Protein AF-A0A6V7IDZ6-F1 (afdb_monomer_lite)

pLDDT: mean 80.88, std 15.84, range [48.34, 97.31]

Foldseek 3Di:
DDDPDDDPVNVVVVVVVVVVVVVVVVVVPPDPPVVPPPDDDPPDQQLVDDPVVLVVVCVVVVPDDDPPDDSVSSSD

Structure (mmCIF, N/CA/C/O backbone):
data_AF-A0A6V7IDZ6-F1
#
_entry.id   AF-A0A6V7IDZ6-F1
#
loop_
_atom_site.group_PDB
_atom_site.id
_atom_site.type_symbol
_atom_site.label_atom_id
_atom_site.label_alt_id
_atom_site.label_comp_id
_atom_site.label_asym_id
_atom_site.label_entity_id
_atom_site.label_seq_id
_atom_site.pdbx_PDB_ins_code
_atom_site.Cartn_x
_atom_site.Cartn_y
_atom_site.Cartn_z
_atom_site.occupancy
_atom_site.B_iso_or_equiv
_atom_site.auth_seq_id
_atom_site.auth_comp_id
_atom_site.auth_asym_id
_atom_site.auth_atom_id
_atom_site.pdbx_PDB_model_num
ATOM 1 N N . VAL A 1 1 ? 1.328 -33.245 -39.001 1.00 53.69 1 VAL A N 1
ATOM 2 C CA . VAL A 1 1 ? 2.258 -33.763 -37.968 1.00 53.69 1 VAL A CA 1
ATOM 3 C C . VAL A 1 1 ? 3.080 -32.590 -37.448 1.00 53.69 1 VAL A C 1
ATOM 5 O O . VAL A 1 1 ? 3.698 -31.913 -38.259 1.00 53.69 1 VAL A O 1
ATOM 8 N N . ARG A 1 2 ? 3.005 -32.244 -36.153 1.00 58.53 2 ARG A N 1
ATOM 9 C CA . ARG A 1 2 ? 3.802 -31.137 -35.586 1.00 58.53 2 ARG A CA 1
ATOM 10 C C . ARG A 1 2 ? 5.179 -31.670 -35.201 1.00 58.53 2 ARG A C 1
ATOM 12 O O . ARG A 1 2 ? 5.302 -32.402 -34.228 1.00 58.53 2 ARG A O 1
ATOM 19 N N . HIS A 1 3 ? 6.194 -31.296 -35.967 1.00 63.62 3 HIS A N 1
ATOM 20 C CA . HIS A 1 3 ? 7.586 -31.613 -35.670 1.00 63.62 3 HIS A CA 1
ATOM 21 C C . HIS A 1 3 ? 8.227 -30.431 -34.941 1.00 63.62 3 HIS A C 1
ATOM 23 O O . HIS A 1 3 ? 8.747 -29.512 -35.564 1.00 63.62 3 HIS A O 1
ATOM 29 N N . SER A 1 4 ? 8.174 -30.435 -33.610 1.00 70.94 4 SER A N 1
ATOM 30 C CA . SER A 1 4 ? 8.953 -29.507 -32.785 1.00 70.94 4 SER A CA 1
ATOM 31 C C . SER A 1 4 ? 10.338 -30.103 -32.531 1.00 70.94 4 SER A C 1
ATOM 33 O O . SER A 1 4 ? 10.622 -30.577 -31.431 1.00 70.94 4 SER A O 1
ATOM 35 N N . TYR A 1 5 ? 11.180 -30.161 -33.565 1.00 84.25 5 TYR A N 1
ATOM 36 C CA . TYR A 1 5 ? 12.557 -30.620 -33.394 1.00 84.25 5 TYR A CA 1
ATOM 37 C C . TYR A 1 5 ? 13.383 -29.523 -32.723 1.00 84.25 5 TYR A C 1
ATOM 39 O O . TYR A 1 5 ? 13.580 -28.442 -33.271 1.00 84.25 5 TYR A O 1
ATOM 47 N N . ILE A 1 6 ? 13.858 -29.817 -31.516 1.00 85.31 6 ILE A N 1
ATOM 48 C CA . ILE A 1 6 ? 14.822 -29.005 -30.777 1.00 85.31 6 ILE A CA 1
ATOM 49 C C . ILE A 1 6 ? 16.134 -29.779 -30.829 1.00 85.31 6 ILE A C 1
ATOM 51 O O . ILE A 1 6 ? 16.155 -30.950 -30.455 1.00 85.31 6 ILE A O 1
ATOM 55 N N . CYS A 1 7 ? 17.212 -29.157 -31.306 1.00 92.25 7 CYS A N 1
ATOM 56 C CA . CYS A 1 7 ? 18.516 -29.815 -31.307 1.00 92.25 7 CYS A CA 1
ATOM 57 C C . CYS A 1 7 ? 19.024 -30.037 -29.873 1.00 92.25 7 CYS A C 1
ATOM 59 O O . CYS A 1 7 ? 18.627 -29.331 -28.939 1.00 92.25 7 CYS A O 1
ATOM 61 N N . ASP A 1 8 ? 19.934 -30.993 -29.699 1.00 90.38 8 ASP A N 1
ATOM 62 C CA . ASP A 1 8 ? 20.420 -31.391 -28.373 1.00 90.38 8 ASP A CA 1
ATOM 63 C C . ASP A 1 8 ? 21.057 -30.235 -27.596 1.00 90.38 8 ASP A C 1
ATOM 65 O O . ASP A 1 8 ? 20.840 -30.100 -26.391 1.00 90.38 8 ASP A O 1
ATOM 69 N N . TYR A 1 9 ? 21.746 -29.329 -28.294 1.00 92.50 9 TYR A N 1
ATOM 70 C CA . TYR A 1 9 ? 22.311 -28.121 -27.697 1.00 92.50 9 TYR A CA 1
ATOM 71 C C . TYR A 1 9 ? 21.233 -27.230 -27.058 1.00 92.50 9 TYR A C 1
ATOM 73 O O . TYR A 1 9 ? 21.310 -26.880 -25.878 1.00 92.50 9 TYR A O 1
ATOM 81 N N . HIS A 1 10 ? 20.169 -26.916 -27.803 1.00 93.31 10 HIS A N 1
ATOM 82 C CA . HIS A 1 10 ? 19.051 -26.134 -27.276 1.00 93.31 10 HIS A CA 1
ATOM 83 C C . HIS A 1 10 ? 18.309 -26.884 -26.164 1.00 93.31 10 HIS A C 1
ATOM 85 O O . HIS A 1 10 ? 17.884 -26.269 -25.184 1.00 93.31 10 HIS A O 1
ATOM 91 N N . LYS A 1 11 ? 18.203 -28.216 -26.259 1.00 91.81 11 LYS A N 1
ATOM 92 C CA . LYS A 1 11 ? 17.615 -29.049 -25.204 1.00 91.81 11 LYS A CA 1
ATOM 93 C C . LYS A 1 11 ? 18.402 -28.928 -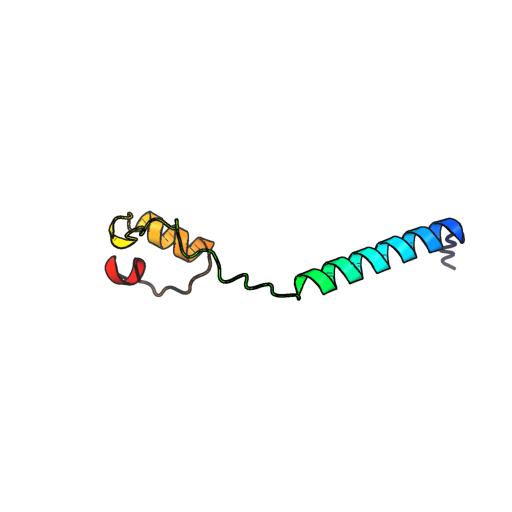23.897 1.00 91.81 11 LYS A C 1
ATOM 95 O O . LYS A 1 11 ? 17.784 -28.781 -22.841 1.00 91.81 11 LYS A O 1
ATOM 100 N N . GLN A 1 12 ? 19.732 -28.922 -23.966 1.00 92.81 12 GLN A N 1
ATOM 101 C CA . GLN A 1 12 ? 20.601 -28.770 -22.800 1.00 92.81 12 GLN A CA 1
ATOM 102 C C . GLN A 1 12 ? 20.471 -27.379 -22.167 1.00 92.81 12 GLN A C 1
ATOM 104 O O . GLN A 1 12 ? 20.319 -27.271 -20.949 1.00 92.81 12 GLN A O 1
ATOM 109 N N . ILE A 1 13 ? 20.432 -26.313 -22.974 1.00 91.62 13 ILE A N 1
ATOM 110 C CA . ILE A 1 13 ? 20.223 -24.943 -22.477 1.00 91.62 13 ILE A CA 1
ATOM 111 C C . ILE A 1 13 ? 18.873 -24.815 -21.759 1.00 91.62 13 ILE A C 1
ATOM 113 O O . ILE A 1 13 ? 18.810 -24.284 -20.647 1.00 91.62 13 ILE A O 1
ATOM 117 N N . ILE A 1 14 ? 17.798 -25.341 -22.355 1.00 91.94 14 ILE A N 1
ATOM 118 C CA . ILE A 1 14 ? 16.452 -25.308 -21.764 1.00 91.94 14 ILE A CA 1
ATOM 119 C C . ILE A 1 14 ? 16.425 -26.081 -20.441 1.00 91.94 14 ILE A C 1
ATOM 121 O O . ILE A 1 14 ? 15.848 -25.612 -19.458 1.00 91.94 14 ILE A O 1
ATOM 125 N N . GLN A 1 15 ? 17.061 -27.252 -20.387 1.00 91.12 15 GLN A N 1
ATOM 126 C CA . GLN A 1 15 ? 17.162 -28.037 -19.157 1.00 91.12 15 GLN A CA 1
ATOM 127 C C . GLN A 1 15 ? 17.918 -27.275 -18.062 1.00 91.12 15 GLN A C 1
ATOM 129 O O . GLN A 1 15 ? 17.409 -27.160 -16.946 1.00 91.12 15 GLN A O 1
ATOM 134 N N . CYS A 1 16 ? 19.065 -26.674 -18.387 1.00 91.56 16 CYS A N 1
ATOM 135 C CA . CYS A 1 16 ? 19.828 -25.839 -17.459 1.00 91.56 16 CYS A CA 1
ATOM 136 C C . CYS A 1 16 ? 18.997 -24.669 -16.908 1.00 91.56 16 CYS A C 1
ATOM 138 O O . CYS A 1 16 ? 19.005 -24.424 -15.700 1.00 91.56 16 CYS A O 1
ATOM 140 N N . ALA A 1 17 ? 18.247 -23.967 -17.764 1.00 90.00 17 ALA A N 1
ATOM 141 C CA . ALA A 1 17 ? 17.387 -22.859 -17.347 1.00 90.00 17 ALA A CA 1
ATOM 142 C C . ALA A 1 17 ? 16.269 -23.316 -16.390 1.00 90.00 17 ALA A C 1
ATOM 144 O O . ALA A 1 17 ? 16.022 -22.670 -15.369 1.00 90.00 17 ALA A O 1
ATOM 145 N N . ARG A 1 18 ? 15.638 -24.468 -16.664 1.00 90.31 18 ARG A N 1
ATOM 146 C CA . ARG A 1 18 ? 14.586 -25.043 -15.805 1.00 90.31 18 ARG A CA 1
ATOM 147 C C . ARG A 1 18 ? 15.120 -25.468 -14.439 1.00 90.31 18 ARG A C 1
ATOM 149 O O . ARG A 1 18 ? 14.463 -25.205 -13.433 1.00 90.31 18 ARG A O 1
ATOM 156 N N . SER A 1 19 ? 16.301 -26.085 -14.387 1.00 87.75 19 SER A N 1
ATOM 157 C CA . SER A 1 19 ? 16.936 -26.479 -13.123 1.00 87.75 19 SER A CA 1
ATOM 158 C C . SER A 1 19 ? 17.297 -25.262 -12.267 1.00 87.75 19 SER A C 1
ATOM 160 O O . SER A 1 19 ? 16.995 -25.243 -11.075 1.00 87.75 19 SER A O 1
ATOM 162 N N . LYS A 1 20 ? 17.850 -24.200 -12.875 1.00 85.50 20 LYS A N 1
ATOM 163 C CA . LYS A 1 20 ? 18.139 -22.932 -12.180 1.00 85.50 20 LYS A CA 1
ATOM 164 C C . LYS A 1 20 ? 16.873 -22.277 -11.622 1.00 85.50 20 LYS A C 1
ATOM 166 O O . LYS A 1 20 ? 16.867 -21.847 -10.472 1.00 85.50 20 LYS A O 1
ATOM 171 N N . GLN A 1 21 ? 15.788 -22.246 -12.399 1.00 83.69 21 GLN A N 1
ATOM 172 C CA . GLN A 1 21 ? 14.508 -21.697 -11.940 1.00 83.69 21 GLN A CA 1
ATOM 173 C C . GLN A 1 21 ? 13.933 -22.498 -10.763 1.00 83.69 21 GLN A C 1
ATOM 175 O O . GLN A 1 21 ? 13.450 -21.911 -9.797 1.00 83.69 21 GLN A O 1
ATOM 180 N N . GLN A 1 22 ? 14.005 -23.832 -10.806 1.00 80.75 22 GLN A N 1
ATOM 181 C CA . GLN A 1 22 ? 13.578 -24.668 -9.681 1.00 80.75 22 GLN A CA 1
ATOM 182 C C . GLN A 1 22 ? 14.420 -24.410 -8.430 1.00 80.75 22 GLN A C 1
ATOM 184 O O . GLN A 1 22 ? 13.859 -24.287 -7.345 1.00 80.75 22 GLN A O 1
ATOM 189 N N . GLN A 1 23 ? 15.739 -24.262 -8.576 1.00 77.38 23 GLN A N 1
ATOM 190 C CA . GLN A 1 23 ? 16.621 -23.949 -7.455 1.00 77.38 23 GLN A CA 1
ATOM 191 C C . GLN A 1 23 ? 16.320 -22.570 -6.849 1.00 77.38 23 GLN A C 1
ATOM 193 O O . GLN A 1 23 ? 16.288 -22.441 -5.630 1.00 77.38 23 GLN A O 1
ATOM 198 N N . GLN A 1 24 ? 16.031 -21.556 -7.671 1.00 73.94 24 GLN A N 1
ATOM 199 C CA . GLN A 1 24 ? 15.610 -20.238 -7.180 1.00 73.94 24 GLN A CA 1
ATOM 200 C C . GLN A 1 24 ? 14.272 -20.289 -6.438 1.00 73.94 24 GLN A C 1
ATOM 202 O O . GLN A 1 24 ? 14.135 -19.655 -5.398 1.00 73.94 24 GLN A O 1
ATOM 207 N N . ARG A 1 25 ? 13.297 -21.065 -6.930 1.00 73.12 25 ARG A N 1
ATOM 208 C CA . ARG A 1 25 ? 12.014 -21.243 -6.229 1.00 73.12 25 ARG A CA 1
ATOM 209 C C . ARG A 1 25 ? 12.201 -21.966 -4.895 1.00 73.12 25 ARG A C 1
ATOM 211 O O . ARG A 1 25 ? 11.658 -21.509 -3.904 1.00 73.12 25 ARG A O 1
ATOM 218 N N . ARG A 1 26 ? 13.031 -23.015 -4.853 1.00 62.62 26 ARG A N 1
ATOM 219 C CA . ARG A 1 26 ? 13.381 -23.737 -3.615 1.00 62.62 26 ARG A CA 1
ATOM 220 C C . ARG A 1 26 ? 14.078 -22.845 -2.585 1.00 62.62 26 ARG A C 1
ATOM 222 O O . ARG A 1 26 ? 13.818 -22.994 -1.404 1.00 62.62 26 ARG A O 1
ATOM 229 N N . ARG A 1 27 ? 14.934 -21.914 -3.023 1.00 57.75 27 ARG A N 1
ATOM 230 C CA . ARG A 1 27 ? 15.597 -20.942 -2.135 1.00 57.75 27 ARG A CA 1
ATOM 231 C C . ARG A 1 27 ? 14.666 -19.848 -1.610 1.00 57.75 27 ARG A C 1
ATOM 233 O O . ARG A 1 27 ? 15.046 -19.172 -0.668 1.00 57.75 27 ARG A O 1
ATOM 240 N N . LYS A 1 28 ? 13.484 -19.655 -2.205 1.00 52.97 28 LYS A N 1
ATOM 241 C CA . LYS A 1 28 ? 12.508 -18.662 -1.734 1.00 52.97 28 LYS A CA 1
ATOM 242 C C . LYS A 1 28 ? 11.655 -19.166 -0.560 1.00 52.97 28 LYS A C 1
ATOM 244 O O . LYS A 1 28 ? 11.088 -18.339 0.135 1.00 52.97 28 LYS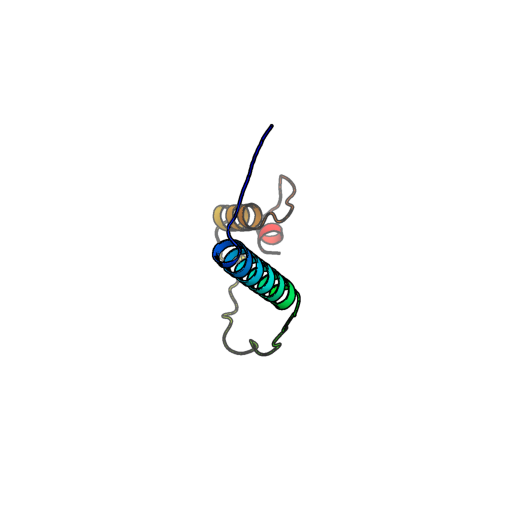 A O 1
ATOM 249 N N . ASP A 1 29 ? 11.602 -20.481 -0.338 1.00 51.41 29 ASP A N 1
ATOM 250 C CA . ASP A 1 29 ? 10.947 -21.110 0.823 1.00 51.41 29 ASP A CA 1
ATOM 251 C C . ASP A 1 29 ? 11.912 -21.348 2.006 1.00 51.41 29 ASP A C 1
ATOM 253 O O . ASP A 1 29 ? 11.498 -21.862 3.040 1.00 51.41 29 ASP A O 1
ATOM 257 N N . SER A 1 30 ? 13.203 -21.006 1.876 1.00 48.72 30 SER A N 1
ATOM 258 C CA . SER A 1 30 ? 14.101 -20.943 3.034 1.00 48.72 30 SER A CA 1
ATOM 259 C C . SER A 1 30 ? 13.899 -19.600 3.714 1.00 48.72 30 SER A C 1
ATOM 261 O O . SER A 1 30 ? 14.514 -18.604 3.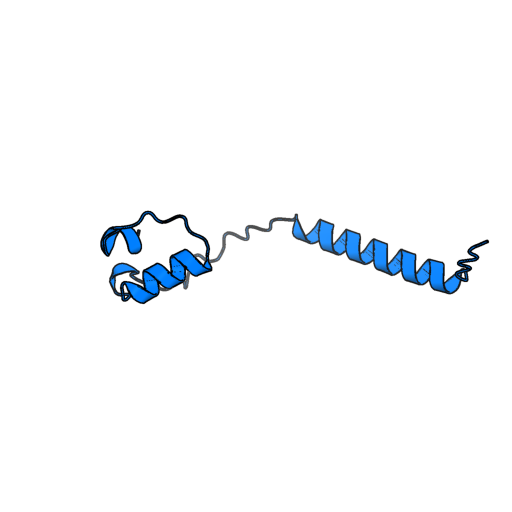341 1.00 48.72 30 SER A O 1
ATOM 263 N N . GLU A 1 31 ? 12.985 -19.598 4.674 1.00 53.91 31 GLU A N 1
ATOM 264 C CA . GLU A 1 31 ? 12.891 -18.572 5.698 1.00 53.91 31 GLU A CA 1
ATOM 265 C C . GLU A 1 31 ? 14.239 -18.482 6.411 1.00 53.91 31 GLU A C 1
ATOM 267 O O . GLU A 1 31 ? 14.659 -19.415 7.093 1.00 53.91 31 GLU A O 1
ATOM 272 N N . ASP A 1 32 ? 14.932 -17.371 6.200 1.00 48.34 32 ASP A N 1
ATOM 273 C CA . ASP A 1 32 ? 15.847 -16.849 7.198 1.00 48.34 32 ASP A CA 1
ATOM 274 C C . ASP A 1 32 ? 15.154 -15.627 7.792 1.00 48.34 32 ASP A C 1
ATOM 276 O O . ASP A 1 32 ? 15.302 -14.489 7.340 1.00 48.34 32 ASP A O 1
ATOM 280 N N . ASP A 1 33 ? 14.300 -15.931 8.765 1.00 55.06 33 ASP A N 1
ATOM 281 C CA . ASP A 1 33 ? 13.980 -15.069 9.893 1.00 55.06 33 ASP A CA 1
ATOM 282 C C . ASP A 1 33 ? 15.296 -14.766 10.632 1.00 55.06 33 ASP A C 1
ATOM 284 O O . ASP A 1 33 ? 15.598 -15.321 11.686 1.00 55.06 33 ASP A O 1
ATOM 288 N N . SER A 1 34 ? 16.146 -13.940 10.015 1.00 51.50 34 SER A N 1
ATOM 289 C CA . SER A 1 34 ? 17.260 -13.291 10.696 1.00 51.50 34 SER A CA 1
ATOM 290 C C . SER A 1 34 ? 16.638 -12.293 11.670 1.00 51.50 34 SER A C 1
ATOM 292 O O . SER A 1 34 ? 16.441 -11.121 11.342 1.00 51.50 34 SER A O 1
ATOM 294 N N . GLY A 1 35 ? 16.270 -12.794 12.849 1.00 55.97 35 GLY A N 1
ATOM 295 C CA . GLY A 1 35 ? 15.741 -12.055 13.993 1.00 55.97 35 GLY A CA 1
ATOM 296 C C . GLY A 1 35 ? 16.759 -11.095 14.614 1.00 55.97 35 GLY A C 1
ATOM 297 O O . GLY A 1 35 ? 17.014 -11.156 15.807 1.00 55.97 35 GLY A O 1
ATOM 298 N N . GLU A 1 36 ? 17.338 -10.213 13.800 1.00 51.72 36 GLU A N 1
ATOM 299 C CA . GLU A 1 36 ? 18.324 -9.192 14.170 1.00 51.72 36 GLU A CA 1
ATOM 300 C C . GLU A 1 36 ? 18.023 -7.896 13.394 1.00 51.72 36 GLU A C 1
ATOM 302 O O . GLU A 1 36 ? 18.811 -7.405 12.588 1.00 51.72 36 GLU A O 1
ATOM 307 N N . THR A 1 37 ? 16.823 -7.337 13.574 1.00 54.25 37 THR A N 1
ATOM 308 C CA . THR A 1 37 ? 16.530 -5.938 13.189 1.00 54.25 37 THR A CA 1
ATOM 309 C C . THR A 1 37 ? 16.000 -5.148 14.390 1.00 54.25 37 THR A C 1
ATOM 311 O O . THR A 1 37 ? 15.122 -4.301 14.256 1.00 54.25 37 THR A O 1
ATOM 314 N N . ASP A 1 38 ? 16.526 -5.433 15.584 1.00 58.81 38 ASP A N 1
ATOM 315 C CA . ASP A 1 38 ? 16.108 -4.822 16.853 1.00 58.81 38 ASP A CA 1
ATOM 316 C C . ASP A 1 38 ? 16.958 -3.598 17.248 1.00 58.81 38 ASP A C 1
ATOM 318 O O . ASP A 1 38 ? 17.355 -3.460 18.403 1.00 58.81 38 ASP A O 1
ATOM 322 N N . ASN A 1 39 ? 17.313 -2.692 16.322 1.00 56.03 39 ASN A N 1
ATOM 323 C CA . ASN A 1 39 ? 18.010 -1.479 16.788 1.00 56.03 39 ASN A CA 1
ATOM 324 C C . ASN A 1 39 ? 17.788 -0.136 16.094 1.00 56.03 39 ASN A C 1
ATOM 326 O O . ASN A 1 39 ? 18.243 0.853 16.645 1.00 56.03 39 ASN A O 1
ATOM 330 N N . ASP A 1 40 ? 17.045 -0.023 14.991 1.00 60.81 40 ASP A N 1
ATOM 331 C CA . ASP A 1 40 ? 16.847 1.296 14.353 1.00 60.81 40 ASP A CA 1
ATOM 332 C C . ASP A 1 40 ? 15.493 1.437 13.643 1.00 60.81 40 ASP A C 1
ATOM 334 O O . ASP A 1 40 ? 15.363 2.164 12.656 1.00 60.81 40 ASP A O 1
ATOM 338 N N . VAL A 1 41 ? 14.452 0.737 14.104 1.00 63.00 41 VAL A N 1
ATOM 339 C CA . VAL A 1 41 ? 13.097 1.047 13.634 1.00 63.00 41 VAL A CA 1
ATOM 340 C C . VAL A 1 41 ? 12.598 2.225 14.466 1.00 63.00 41 VAL A C 1
ATOM 342 O O . VAL A 1 41 ? 12.339 2.041 15.655 1.00 63.00 41 VAL A O 1
ATOM 345 N N . PRO A 1 42 ? 12.476 3.442 13.899 1.00 66.69 42 PRO A N 1
ATOM 346 C CA . PRO A 1 42 ? 11.879 4.542 14.636 1.00 66.69 42 PRO A CA 1
ATOM 347 C C . PRO A 1 42 ? 10.480 4.123 15.084 1.00 66.69 42 PRO A C 1
ATOM 349 O O . PRO A 1 42 ? 9.692 3.616 14.280 1.00 66.69 42 PRO A O 1
ATOM 352 N N . GLU A 1 43 ? 10.175 4.343 16.361 1.00 75.44 43 GLU A N 1
ATOM 353 C CA . GLU A 1 43 ? 8.832 4.172 16.902 1.00 75.44 43 GLU A CA 1
ATOM 354 C C . GLU A 1 43 ? 7.924 5.225 16.250 1.00 75.44 43 GLU A C 1
ATOM 356 O O . GLU A 1 43 ? 7.820 6.373 16.686 1.00 75.44 43 GLU A O 1
ATOM 361 N N . VAL A 1 44 ? 7.339 4.869 15.107 1.00 82.31 44 VAL A N 1
ATOM 362 C CA . VAL A 1 44 ? 6.393 5.730 14.404 1.00 82.31 44 VAL A CA 1
ATOM 363 C C . VAL A 1 44 ? 5.040 5.557 15.073 1.00 82.31 44 VAL A C 1
ATOM 365 O O . VAL A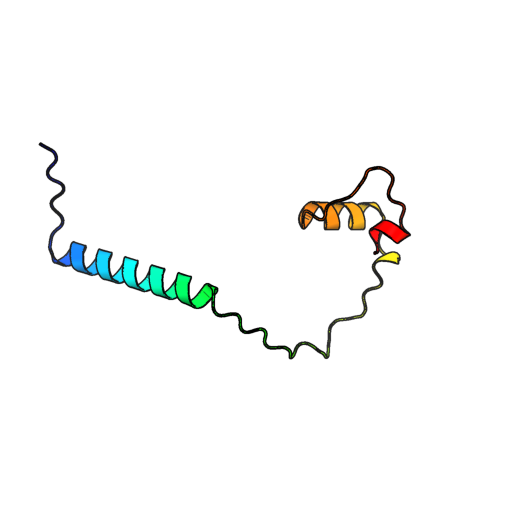 1 44 ? 4.399 4.519 14.939 1.00 82.31 44 VAL A O 1
ATOM 368 N N . ASP A 1 45 ? 4.574 6.603 15.745 1.00 89.12 45 ASP A N 1
ATOM 369 C CA . ASP A 1 45 ? 3.207 6.662 16.249 1.00 89.12 45 ASP A CA 1
ATOM 370 C C . ASP A 1 45 ? 2.220 6.807 15.074 1.00 89.12 45 ASP A C 1
ATOM 372 O O . ASP A 1 45 ? 2.014 7.893 14.516 1.00 89.12 45 ASP A O 1
ATOM 376 N N . LEU A 1 46 ? 1.581 5.696 14.687 1.00 90.56 46 LEU A N 1
ATOM 377 C CA . LEU A 1 46 ? 0.572 5.674 13.622 1.00 90.56 46 LEU A CA 1
ATOM 378 C C . LEU A 1 46 ? -0.617 6.591 13.939 1.00 90.56 46 LEU A C 1
ATOM 380 O O . LEU A 1 46 ? -1.268 7.086 13.012 1.00 90.56 46 LEU A O 1
ATOM 384 N N . PHE A 1 47 ? -0.896 6.877 15.213 1.00 92.94 47 PHE A N 1
ATOM 385 C CA . PHE A 1 47 ? -1.976 7.777 15.596 1.00 92.94 47 PHE A CA 1
ATOM 386 C C . PHE A 1 47 ? -1.705 9.222 15.164 1.00 92.94 47 PHE A C 1
ATOM 388 O O . PHE A 1 47 ? -2.647 9.997 14.991 1.00 92.94 47 PHE A O 1
ATOM 395 N N . GLN A 1 48 ? -0.458 9.617 14.909 1.00 94.38 48 GLN A N 1
ATOM 396 C CA . GLN A 1 48 ? -0.147 10.958 14.397 1.00 94.38 48 GLN A CA 1
ATOM 397 C C . GLN A 1 48 ? -0.486 11.118 12.911 1.00 94.38 48 GLN A C 1
ATOM 399 O O . GLN A 1 48 ? -0.693 12.238 12.435 1.00 94.38 48 GLN A O 1
ATOM 404 N N . LEU A 1 49 ? -0.624 10.015 12.172 1.00 93.81 49 LEU A N 1
ATOM 405 C CA . LEU A 1 49 ? -0.957 10.049 10.754 1.00 93.81 49 LEU A CA 1
ATOM 406 C C . LEU A 1 49 ? -2.414 10.473 10.510 1.00 93.81 49 LEU A C 1
ATOM 408 O O . LEU A 1 49 ? -3.335 10.257 11.304 1.00 93.81 49 LEU A O 1
ATOM 412 N N . GLN A 1 50 ? -2.644 11.073 9.343 1.00 95.25 50 GLN A N 1
ATOM 413 C CA . GLN A 1 50 ? -3.986 11.435 8.895 1.00 95.25 50 GLN A CA 1
ATOM 414 C C . GLN A 1 50 ? -4.834 10.182 8.618 1.00 95.25 50 GLN A C 1
ATOM 416 O O . GLN A 1 50 ? -4.351 9.188 8.075 1.00 95.25 50 GLN A O 1
ATOM 421 N N . VAL A 1 51 ? -6.146 10.265 8.875 1.00 94.62 51 VAL A N 1
ATOM 422 C CA . VAL A 1 51 ? -7.110 9.167 8.633 1.00 94.62 51 VAL A CA 1
ATOM 423 C C . VAL A 1 51 ? -7.060 8.657 7.186 1.00 94.62 51 VAL A C 1
ATOM 425 O O . VAL A 1 51 ? -7.178 7.457 6.940 1.00 94.62 51 VAL A O 1
ATOM 428 N N . GLY A 1 52 ? -6.862 9.553 6.212 1.00 95.62 52 GLY A N 1
ATOM 429 C CA . GLY A 1 52 ? -6.721 9.180 4.803 1.00 95.62 52 GLY A CA 1
ATOM 430 C C . GLY A 1 52 ? -5.488 8.313 4.533 1.00 95.62 52 GLY A C 1
ATOM 431 O O . GLY A 1 52 ? -5.573 7.356 3.761 1.00 95.62 52 GLY A O 1
ATOM 432 N N . THR A 1 53 ? -4.373 8.606 5.205 1.00 96.19 53 THR A N 1
ATOM 433 C CA . THR A 1 53 ? -3.130 7.829 5.128 1.00 96.19 53 THR A CA 1
ATOM 434 C C . THR A 1 53 ? -3.319 6.447 5.736 1.00 96.19 53 THR A C 1
ATOM 436 O O . THR A 1 53 ? -3.014 5.462 5.071 1.00 96.19 53 THR A O 1
ATOM 439 N N . LEU A 1 54 ? -3.924 6.356 6.925 1.00 95.56 54 LEU A N 1
ATOM 440 C CA . LEU A 1 54 ? -4.207 5.075 7.585 1.00 95.56 54 LEU A CA 1
ATOM 441 C C . LEU A 1 54 ? -5.122 4.179 6.734 1.00 95.56 54 LEU A C 1
ATOM 443 O O . LEU A 1 54 ? -4.843 3.000 6.520 1.00 95.56 54 LEU A O 1
ATOM 447 N N . ARG A 1 55 ? -6.183 4.751 6.147 1.00 95.06 55 ARG A N 1
ATOM 448 C CA . ARG A 1 55 ? -7.068 4.024 5.218 1.00 95.06 55 ARG A CA 1
ATOM 449 C C . ARG A 1 55 ? -6.336 3.562 3.960 1.00 95.06 55 ARG A C 1
ATOM 451 O O . ARG A 1 55 ? -6.553 2.441 3.502 1.00 95.06 55 ARG A O 1
ATOM 458 N N . ARG A 1 56 ? -5.481 4.416 3.383 1.00 96.12 56 ARG A N 1
ATOM 459 C CA . ARG A 1 56 ? -4.683 4.077 2.195 1.00 96.12 56 ARG A CA 1
ATOM 460 C C . ARG A 1 56 ? -3.687 2.962 2.503 1.00 96.12 56 ARG A C 1
ATOM 462 O O . ARG A 1 56 ? -3.586 2.043 1.698 1.00 96.12 56 ARG A O 1
ATOM 469 N N . TYR A 1 57 ? -3.017 3.025 3.652 1.00 95.56 57 TYR A N 1
ATOM 470 C CA . TYR A 1 57 ? -2.102 1.995 4.138 1.00 95.56 57 TYR A CA 1
ATOM 471 C C . TYR A 1 57 ? -2.819 0.646 4.262 1.00 95.56 57 TYR A C 1
ATOM 473 O O . TYR A 1 57 ? -2.458 -0.301 3.561 1.00 95.56 57 TYR A O 1
ATOM 481 N N . LYS A 1 58 ? -3.921 0.584 5.027 1.00 94.56 58 LYS A N 1
ATOM 482 C CA . LYS A 1 58 ? -4.711 -0.650 5.184 1.00 94.56 58 LYS A CA 1
ATOM 483 C C . LYS A 1 58 ? -5.212 -1.187 3.833 1.00 94.56 58 LYS A C 1
ATOM 485 O O . LYS A 1 58 ? -5.110 -2.382 3.580 1.00 94.56 58 LYS A O 1
ATOM 490 N N . LYS A 1 59 ? -5.655 -0.323 2.907 1.00 94.75 59 LYS A N 1
ATOM 491 C CA . LYS A 1 59 ? -6.042 -0.731 1.538 1.00 94.75 59 LYS A CA 1
ATOM 492 C C . LYS A 1 59 ? -4.868 -1.290 0.727 1.00 94.75 59 LYS A C 1
ATOM 494 O O . LYS A 1 59 ? -5.047 -2.280 0.022 1.00 94.75 59 LYS A O 1
ATOM 499 N N . HIS A 1 60 ? -3.698 -0.656 0.791 1.00 97.31 60 HIS A N 1
ATOM 500 C CA . HIS A 1 60 ? -2.512 -1.058 0.031 1.00 97.31 60 HIS A CA 1
ATOM 501 C C . HIS A 1 60 ? -2.033 -2.453 0.443 1.00 97.31 60 HIS A C 1
ATOM 503 O O . HIS A 1 60 ? -1.828 -3.314 -0.409 1.00 97.31 60 HIS A O 1
ATOM 509 N N . PHE A 1 61 ? -1.969 -2.694 1.751 1.00 96.25 61 PHE A N 1
ATOM 510 C CA . PHE A 1 61 ? -1.577 -3.979 2.330 1.00 96.25 61 PHE A CA 1
ATOM 511 C C . PHE A 1 61 ? -2.742 -4.967 2.474 1.00 96.25 61 PHE A C 1
ATOM 513 O O . PHE A 1 61 ? -2.572 -6.041 3.039 1.00 96.25 61 PHE A O 1
ATOM 520 N N . LYS A 1 62 ? -3.924 -4.633 1.934 1.00 95.25 62 LYS A N 1
ATOM 521 C CA . LYS A 1 62 ? -5.136 -5.471 1.968 1.00 95.25 62 LYS A CA 1
ATOM 522 C C . LYS A 1 62 ? -5.539 -5.899 3.390 1.00 95.25 62 LYS A C 1
ATOM 524 O O . LYS A 1 62 ? -6.122 -6.965 3.571 1.00 95.25 62 LYS A O 1
ATOM 529 N N . VAL A 1 63 ? -5.265 -5.053 4.384 1.00 93.38 63 VAL A N 1
ATOM 530 C CA . VAL A 1 63 ? -5.706 -5.248 5.767 1.00 93.38 63 VAL A CA 1
ATOM 531 C C . VAL A 1 63 ? -7.234 -5.123 5.801 1.00 93.38 63 VAL A C 1
ATOM 533 O O . VAL A 1 63 ? -7.772 -4.083 5.393 1.00 93.38 63 VAL A O 1
ATOM 536 N N . PRO A 1 64 ? -7.960 -6.159 6.255 1.00 88.94 64 PRO A N 1
ATOM 537 C CA . PRO A 1 64 ? -9.411 -6.123 6.308 1.00 88.94 64 PRO A CA 1
ATOM 538 C C . PRO A 1 64 ? -9.865 -5.023 7.268 1.00 88.94 64 PRO A C 1
ATOM 540 O O . PRO A 1 64 ? -9.452 -4.958 8.422 1.00 88.94 64 PRO A O 1
ATOM 543 N N . THR A 1 65 ? -10.731 -4.140 6.780 1.00 87.44 65 THR A N 1
ATOM 544 C CA . THR A 1 65 ? -11.291 -3.037 7.564 1.00 87.44 65 THR A CA 1
ATOM 545 C C . THR A 1 65 ? -12.800 -3.003 7.401 1.00 87.44 65 THR A C 1
ATOM 547 O O . THR A 1 65 ? -13.333 -3.260 6.322 1.00 87.44 65 THR A O 1
ATOM 550 N N . ARG A 1 66 ? -13.506 -2.706 8.493 1.00 87.81 66 ARG A N 1
ATOM 551 C CA . ARG A 1 66 ? -14.956 -2.505 8.491 1.00 87.81 66 ARG A CA 1
ATOM 552 C C . ARG A 1 66 ? -15.283 -1.031 8.214 1.00 87.81 66 ARG A C 1
ATOM 554 O O . ARG A 1 66 ? -14.548 -0.150 8.663 1.00 87.81 66 ARG A O 1
ATOM 561 N N . PRO A 1 67 ? -16.385 -0.721 7.513 1.00 85.50 67 PRO A N 1
ATOM 562 C CA . PRO A 1 67 ? -16.869 0.652 7.424 1.00 85.50 67 PRO A CA 1
ATOM 563 C C . PRO A 1 67 ? -17.103 1.242 8.823 1.00 85.50 67 PRO A C 1
ATOM 565 O O . PRO A 1 67 ? -17.592 0.549 9.710 1.00 85.50 67 PRO A O 1
ATOM 568 N N . GLY A 1 68 ? -16.756 2.516 9.018 1.00 85.94 68 GLY A N 1
ATOM 569 C CA . GLY A 1 68 ? -17.010 3.232 10.276 1.00 85.94 68 GLY A CA 1
ATOM 570 C C . GLY A 1 68 ? -15.911 3.153 11.343 1.00 85.94 68 GLY A C 1
ATOM 571 O O . GLY A 1 68 ? -16.115 3.678 12.431 1.00 85.94 68 GLY A O 1
ATOM 572 N N . LEU A 1 69 ? -14.747 2.559 11.047 1.00 89.38 69 LEU A N 1
ATOM 573 C CA . LEU A 1 69 ? -13.592 2.582 11.958 1.00 89.38 69 LEU A CA 1
ATOM 574 C C . LEU A 1 69 ? -13.132 4.022 12.249 1.00 89.38 69 LEU A C 1
ATOM 576 O O . LEU A 1 69 ? -12.953 4.833 11.328 1.00 89.38 69 LEU A O 1
ATOM 580 N N . ASN A 1 70 ? -12.941 4.318 13.535 1.00 91.31 70 ASN A N 1
ATOM 581 C CA . ASN A 1 70 ? -12.442 5.604 14.017 1.00 91.31 70 ASN A CA 1
ATOM 582 C C . ASN A 1 70 ? -10.903 5.689 13.917 1.00 91.31 70 ASN A C 1
ATOM 584 O O . ASN A 1 70 ? -10.241 4.736 13.514 1.00 91.31 70 ASN A O 1
ATOM 588 N N . LYS A 1 71 ? -10.320 6.850 14.244 1.00 93.56 71 LYS A N 1
ATOM 589 C CA . LYS A 1 71 ? -8.874 7.090 14.091 1.00 93.56 71 LYS A CA 1
ATOM 590 C C . LYS A 1 71 ? -8.012 6.132 14.923 1.00 93.56 71 LYS A C 1
ATOM 592 O O . LYS A 1 71 ? -7.023 5.643 14.396 1.00 93.56 71 LYS A O 1
ATOM 597 N N . ALA A 1 72 ? -8.399 5.854 16.169 1.00 93.06 72 ALA A N 1
ATOM 598 C CA . ALA A 1 72 ? -7.663 4.940 17.045 1.00 93.06 72 ALA A CA 1
ATOM 599 C 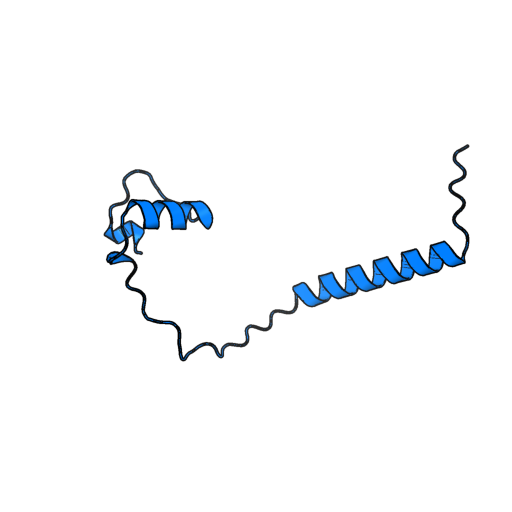C . ALA A 1 72 ? -7.648 3.524 16.456 1.00 93.06 72 ALA A C 1
ATOM 601 O O . ALA A 1 72 ? -6.591 2.985 16.172 1.00 93.06 72 ALA A O 1
ATOM 602 N N . GLN A 1 73 ? -8.818 3.016 16.067 1.00 92.19 73 GLN A N 1
ATOM 603 C CA . GLN A 1 73 ? -8.958 1.691 15.448 1.00 92.19 73 GLN A CA 1
ATOM 604 C C . GLN A 1 73 ? -8.300 1.573 14.055 1.00 92.19 73 GLN A C 1
ATOM 606 O O . GLN A 1 73 ?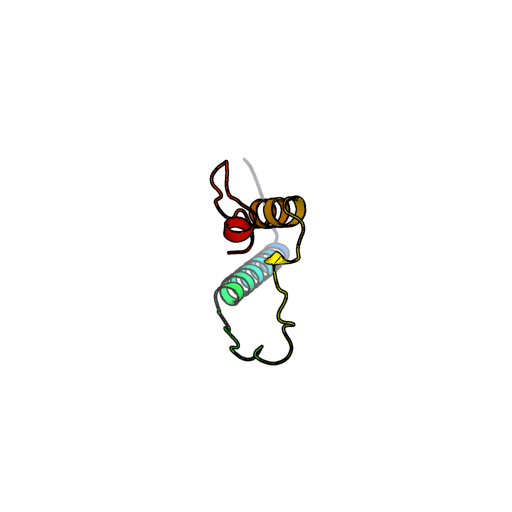 -8.212 0.492 13.466 1.00 92.19 73 GLN A O 1
ATOM 611 N N . LEU A 1 74 ? -7.936 2.702 13.443 1.00 92.25 74 LEU A N 1
ATOM 612 C CA . LEU A 1 74 ? -7.166 2.734 12.203 1.00 92.25 74 LEU A CA 1
ATOM 613 C C . LEU A 1 74 ? -5.654 2.760 12.453 1.00 92.25 74 LEU A C 1
ATOM 615 O O . LEU A 1 74 ? -4.925 2.403 11.530 1.00 92.25 74 LEU A O 1
ATOM 619 N N . ALA A 1 75 ? -5.217 3.200 13.631 1.00 91.62 75 ALA A N 1
ATOM 620 C CA . ALA A 1 75 ? -3.824 3.185 14.064 1.00 91.62 75 ALA A CA 1
ATOM 621 C C . ALA A 1 75 ? -3.435 1.850 14.725 1.00 91.62 75 ALA A C 1
ATOM 623 O O . ALA A 1 75 ? -2.276 1.467 14.608 1.00 91.62 75 ALA A O 1
ATOM 624 N N . ASP A 1 76 ? -4.406 1.150 15.323 1.00 86.12 76 ASP A N 1
ATOM 625 C CA . ASP A 1 76 ? -4.310 -0.255 15.761 1.00 86.12 76 ASP A CA 1
ATOM 626 C C . ASP A 1 76 ? -4.340 -1.238 14.575 1.00 86.12 76 ASP A C 1
ATOM 628 O O . ASP A 1 76 ? -3.605 -2.246 14.593 1.00 86.12 76 ASP A O 1
#

InterPro domains:
  IPR024145 Histone deacetylase complex subunit SAP30/SAP30-like [PTHR13286] (5-76)
  IPR025717 Histone deacetylase complex subunit SAP30 zinc-finger [PF13866] (1-32)
  IPR025718 Histone deacetylase complex subunit SAP30, Sin3 binding domain [PF13867] (49-76)
  IPR038291 SAP30, C-terminal domain superfamily [G3DSA:6.10.160.20] (24-76)

Organism: NCBI:txid1563983

Secondary structure (DSSP, 8-state):
-------HHHHHHHHHHHHHHHHHHHHHS---------S------GGGS-HHHHHHHHHHTT----TT--HHHHH-

Radius of gyration: 24.48 Å; chains: 1; bounding box: 39×45×55 Å

Sequence (76 aa):
VRHSYICDYHKQIIQCARSKQQQQRRRKDSEDDSGETDNDVPEVDLFQLQVGTLRRYKKHFKVPTRPGLNKAQLAD